Protein AF-A0A172Y2N6-F1 (afdb_monomer)

Solvent-accessible surface area (backbone atoms only — not comparable to full-atom values): 8314 Å² total; per-residue (Å²): 142,78,89,78,92,79,91,78,91,82,90,80,89,84,91,86,76,93,69,86,74,74,81,72,89,65,83,73,54,58,69,56,52,53,50,49,53,51,50,50,54,51,48,51,33,52,48,29,19,48,50,24,24,37,41,91,74,47,96,61,61,63,71,70,59,27,50,54,52,48,37,61,48,54,44,71,81,56,49,77,67,51,47,51,52,36,47,55,26,20,55,55,15,47,30,70,88,48,26,70,77,53,46,73,66,56,40,53,53,52,55,52,48,53,54,67,77,36,75,82,54,52,58,75,80,83,80,66,76,77,79,76,92,128

Mean predicted aligned error: 15.44 Å

Nearest PDB structures (foldseek):
  4ntg-assembly2_B  TM=4.555E-01  e=5.713E+00  Arabidopsis thaliana
  4nti-assembly2_B  TM=4.547E-01  e=6.725E+00  Arabidopsis thaliana

Sequence (134 aa):
MQEGLMLKLVIIALSAAFLPSCATPETAAMPLQQSRLSADASLQTRLFETLGACERFNRAPSGEQGFAAHLRRHAPTADETERRALRAAYDRGASPAVASRQTPESCAIALRGHAQEAPGLHGRRDDRPLASPD

Structure (mmCIF, N/CA/C/O backbone):
data_AF-A0A172Y2N6-F1
#
_entry.id   AF-A0A172Y2N6-F1
#
loop_
_atom_site.group_PDB
_atom_site.id
_atom_site.type_symbol
_atom_site.label_atom_id
_atom_site.label_alt_id
_atom_site.label_comp_id
_atom_site.label_asym_id
_atom_site.label_entity_id
_atom_site.label_seq_id
_atom_site.pdbx_PDB_ins_code
_atom_site.Cartn_x
_atom_site.Cartn_y
_atom_site.Cartn_z
_atom_site.occupancy
_atom_site.B_iso_or_equiv
_atom_site.auth_seq_id
_atom_site.auth_comp_id
_atom_site.auth_asym_id
_atom_site.auth_atom_id
_atom_site.pdbx_PDB_model_num
ATOM 1 N N . MET A 1 1 ? 79.805 4.940 -4.261 1.00 42.66 1 MET A N 1
ATOM 2 C CA . MET A 1 1 ? 78.704 5.291 -5.180 1.00 42.66 1 MET A CA 1
ATOM 3 C C . MET A 1 1 ? 78.041 6.523 -4.604 1.00 42.66 1 MET A C 1
ATOM 5 O O . MET A 1 1 ? 77.353 6.427 -3.600 1.00 42.66 1 MET A O 1
ATOM 9 N N . GLN A 1 2 ? 78.422 7.672 -5.145 1.00 44.97 2 GLN A N 1
ATOM 10 C CA . GLN A 1 2 ? 78.100 9.017 -4.684 1.00 44.97 2 GLN A CA 1
ATOM 11 C C . GLN A 1 2 ? 77.663 9.812 -5.927 1.00 44.97 2 GLN A C 1
ATOM 13 O O . GLN A 1 2 ? 78.117 9.477 -7.022 1.00 44.97 2 GLN A O 1
ATOM 18 N N . GLU A 1 3 ? 76.874 10.873 -5.710 1.00 40.78 3 GLU A N 1
ATOM 19 C CA . GLU A 1 3 ? 76.505 11.945 -6.656 1.00 40.78 3 GLU A CA 1
ATOM 20 C C . GLU A 1 3 ? 75.402 11.567 -7.679 1.00 40.78 3 GLU A C 1
ATOM 22 O O . GLU A 1 3 ? 75.461 10.528 -8.318 1.00 40.78 3 GLU A O 1
ATOM 27 N N . GLY A 1 4 ? 74.350 12.341 -7.938 1.00 38.78 4 GLY A N 1
ATOM 28 C CA . GLY A 1 4 ? 73.994 13.690 -7.517 1.00 38.78 4 GLY A CA 1
ATOM 29 C C . GLY A 1 4 ? 72.724 14.130 -8.267 1.00 38.78 4 GLY A C 1
ATOM 30 O O . GLY A 1 4 ? 72.417 13.632 -9.349 1.00 38.78 4 GLY A O 1
ATOM 31 N N . LEU A 1 5 ? 71.966 15.040 -7.652 1.00 50.06 5 LEU A N 1
ATOM 32 C CA . LEU A 1 5 ? 70.804 15.731 -8.216 1.00 50.06 5 LEU A CA 1
ATOM 33 C C . LEU A 1 5 ? 71.045 16.234 -9.652 1.00 50.06 5 LEU A C 1
ATOM 35 O O . LEU A 1 5 ? 72.045 16.903 -9.882 1.00 50.06 5 LEU A O 1
ATOM 39 N N . MET A 1 6 ? 70.041 16.141 -10.533 1.00 40.56 6 MET A N 1
ATOM 40 C CA . MET A 1 6 ? 69.646 17.311 -11.333 1.00 40.56 6 MET A CA 1
ATOM 41 C C . MET A 1 6 ? 68.234 17.194 -11.922 1.00 40.56 6 MET A C 1
ATOM 43 O O . MET A 1 6 ? 67.977 16.585 -12.955 1.00 40.56 6 MET A O 1
ATOM 47 N N . LEU A 1 7 ? 67.323 17.873 -11.234 1.00 45.94 7 LEU A N 1
ATOM 48 C CA . LEU A 1 7 ? 66.139 18.532 -11.766 1.00 45.94 7 LEU A CA 1
ATOM 49 C C . LEU A 1 7 ? 66.462 19.278 -13.078 1.00 45.94 7 LEU A C 1
ATOM 51 O O . LEU A 1 7 ? 67.361 20.119 -13.062 1.00 45.94 7 LEU A O 1
ATOM 55 N N . LYS A 1 8 ? 65.699 19.046 -14.159 1.00 40.16 8 LYS A N 1
ATOM 56 C CA . LYS A 1 8 ? 65.357 20.078 -15.164 1.00 40.16 8 LYS A CA 1
ATOM 57 C C . LYS A 1 8 ? 64.250 19.628 -16.128 1.00 40.16 8 LYS A C 1
ATOM 59 O O . LYS A 1 8 ? 64.440 18.778 -16.989 1.00 40.16 8 LYS A O 1
ATOM 64 N N . LEU A 1 9 ? 63.096 20.271 -15.949 1.00 46.62 9 LEU A N 1
ATOM 65 C CA . LEU A 1 9 ? 62.024 20.478 -16.921 1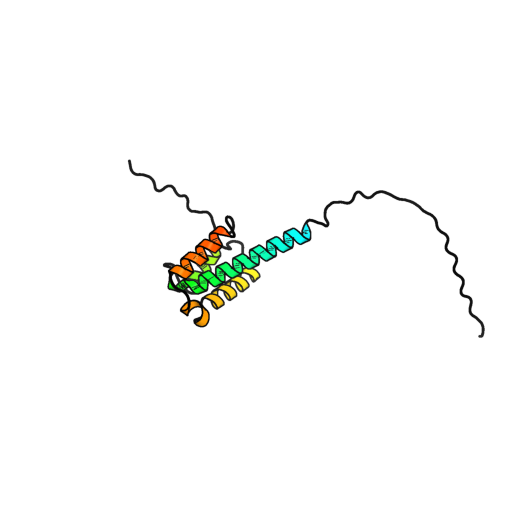.00 46.62 9 LEU A CA 1
ATOM 66 C C . LEU A 1 9 ? 62.555 20.771 -18.331 1.00 46.62 9 LEU A C 1
ATOM 68 O O . LEU A 1 9 ? 63.331 21.712 -18.477 1.00 46.62 9 LEU A O 1
ATOM 72 N N . VAL A 1 10 ? 62.012 20.103 -19.354 1.00 44.84 10 VAL A N 1
ATOM 73 C CA . VAL A 1 10 ? 61.808 20.716 -20.675 1.00 44.84 10 VAL A CA 1
ATOM 74 C C . VAL A 1 10 ? 60.476 20.235 -21.254 1.00 44.84 10 VAL A C 1
ATOM 76 O O . VAL A 1 10 ? 60.292 19.076 -21.612 1.00 44.84 10 VAL A O 1
ATOM 79 N N . ILE A 1 11 ? 59.547 21.181 -21.303 1.00 51.84 11 ILE A N 1
ATOM 80 C CA . ILE A 1 11 ? 58.266 21.163 -22.001 1.00 51.84 11 ILE A CA 1
ATOM 81 C C . ILE A 1 11 ? 58.538 21.413 -23.489 1.00 51.84 11 ILE A C 1
ATOM 83 O O . ILE A 1 11 ? 59.084 22.464 -23.810 1.00 51.84 11 ILE A O 1
ATOM 87 N N . ILE A 1 12 ? 58.119 20.502 -24.375 1.00 47.97 12 ILE A N 1
ATOM 88 C CA . ILE A 1 12 ? 57.899 20.724 -25.823 1.00 47.97 12 ILE A CA 1
ATOM 89 C C . ILE A 1 12 ? 56.762 19.751 -26.214 1.00 47.97 12 ILE A C 1
ATOM 91 O O . ILE A 1 12 ? 56.982 18.548 -26.243 1.00 47.97 12 ILE A O 1
ATOM 95 N N . ALA A 1 13 ? 55.473 20.109 -26.194 1.00 48.53 13 ALA A N 1
ATOM 96 C CA . ALA A 1 13 ? 54.720 20.938 -27.146 1.00 48.53 13 ALA A CA 1
ATOM 97 C C . ALA A 1 13 ? 54.815 20.453 -28.610 1.00 48.53 13 ALA A C 1
ATOM 99 O O . ALA A 1 13 ? 55.825 20.712 -29.247 1.00 48.53 13 ALA A O 1
ATOM 100 N N . LEU A 1 14 ? 53.767 19.793 -29.136 1.00 41.75 14 LEU A N 1
ATOM 101 C CA . LEU A 1 14 ? 53.030 20.156 -30.373 1.00 41.75 14 LEU A CA 1
ATOM 102 C C . LEU A 1 14 ? 52.165 18.991 -30.920 1.00 41.75 14 LEU A C 1
ATOM 104 O O . LEU A 1 14 ? 52.652 18.051 -31.533 1.00 41.75 14 LEU A O 1
ATOM 108 N N . SER A 1 15 ? 50.855 19.124 -30.702 1.00 48.00 15 SER A N 1
ATOM 109 C CA . SER A 1 15 ? 49.778 19.111 -31.709 1.00 48.00 15 SER A CA 1
ATOM 110 C C . SER A 1 15 ? 49.761 18.078 -32.853 1.00 48.00 15 SER A C 1
ATOM 112 O O . SER A 1 15 ? 50.354 18.301 -33.901 1.00 48.00 15 SER A O 1
ATOM 114 N N . ALA A 1 16 ? 48.880 17.080 -32.729 1.00 41.62 16 ALA A N 1
ATOM 115 C CA . ALA A 1 16 ? 48.008 16.552 -33.794 1.00 41.62 16 ALA A CA 1
ATOM 116 C C . ALA A 1 16 ? 46.956 15.647 -33.114 1.00 41.62 16 ALA A C 1
ATOM 118 O O . ALA A 1 16 ? 47.322 14.802 -32.313 1.00 41.62 16 ALA A O 1
ATOM 119 N N . ALA A 1 17 ? 45.644 15.738 -33.293 1.00 46.38 17 ALA A N 1
ATOM 120 C CA . ALA A 1 17 ? 44.820 16.543 -34.164 1.00 46.38 17 ALA A CA 1
ATOM 121 C C . ALA A 1 17 ? 43.490 16.794 -33.434 1.00 46.38 17 ALA A C 1
ATOM 123 O O . ALA A 1 17 ? 42.902 15.891 -32.839 1.00 46.38 17 ALA A O 1
ATOM 124 N N . PHE A 1 18 ? 43.032 18.039 -33.486 1.00 46.25 18 PHE A N 1
ATOM 125 C CA . PHE A 1 18 ? 41.675 18.427 -33.135 1.00 46.25 18 PHE A CA 1
ATOM 126 C C . PHE A 1 18 ? 40.731 17.791 -34.165 1.00 46.25 18 PHE A C 1
ATOM 128 O O . PHE A 1 18 ? 40.655 18.249 -35.303 1.00 46.25 18 PHE A O 1
ATOM 135 N N . LEU A 1 19 ? 40.016 16.739 -33.777 1.00 47.06 19 LEU A N 1
ATOM 136 C CA . LEU A 1 19 ? 38.735 16.423 -34.397 1.00 47.06 19 LEU A CA 1
ATOM 137 C C . LEU A 1 19 ? 37.653 16.938 -33.444 1.00 47.06 19 LEU A C 1
ATOM 139 O O . LEU A 1 19 ? 37.669 16.562 -32.268 1.00 47.06 19 LEU A O 1
ATOM 143 N N . PRO A 1 20 ? 36.735 17.809 -33.900 1.00 43.72 20 PRO A N 1
ATOM 144 C CA . PRO A 1 20 ? 35.581 18.190 -33.111 1.00 43.72 20 PRO A CA 1
ATOM 145 C C . PRO A 1 20 ? 34.676 16.962 -33.061 1.00 43.72 20 PRO A C 1
ATOM 147 O O . PRO A 1 20 ? 33.850 16.742 -33.945 1.00 43.72 20 PRO A O 1
ATOM 150 N N . SER A 1 21 ? 34.880 16.111 -32.055 1.00 39.53 21 SER A N 1
ATOM 151 C CA . SER A 1 21 ? 33.918 15.064 -31.751 1.00 39.53 21 SER A CA 1
ATOM 152 C C . SER A 1 21 ? 32.649 15.791 -31.335 1.00 39.53 21 SER A C 1
ATOM 154 O O . SER A 1 21 ? 32.595 16.414 -30.273 1.00 39.53 21 SER A O 1
ATOM 156 N N . CYS A 1 22 ? 31.684 15.825 -32.254 1.00 40.00 22 CYS A N 1
ATOM 157 C CA . CYS A 1 22 ? 30.356 16.354 -32.023 1.00 40.00 22 CYS A CA 1
ATOM 158 C C . CYS A 1 22 ? 29.863 15.763 -30.708 1.00 40.00 22 CYS A C 1
ATOM 160 O O . CYS A 1 22 ? 29.770 14.545 -30.573 1.00 40.00 22 CYS A O 1
ATOM 162 N N . ALA A 1 23 ? 29.619 16.632 -29.730 1.00 44.22 23 ALA A N 1
ATOM 163 C CA . ALA A 1 23 ? 29.044 16.245 -28.461 1.00 44.22 23 ALA A CA 1
ATOM 164 C C . ALA A 1 23 ? 27.725 15.516 -28.741 1.00 44.22 23 ALA A C 1
ATOM 166 O O . ALA A 1 23 ? 26.727 16.127 -29.121 1.00 44.22 23 ALA A O 1
ATOM 167 N N . THR A 1 24 ? 27.732 14.196 -28.586 1.00 50.09 24 THR A N 1
ATOM 168 C CA . THR A 1 24 ? 26.519 13.401 -28.452 1.00 50.09 24 THR A CA 1
ATOM 169 C C . THR A 1 24 ? 25.755 13.936 -27.241 1.00 50.09 24 THR A C 1
ATOM 171 O O . THR A 1 24 ? 26.325 13.982 -26.144 1.00 50.09 24 THR A O 1
ATOM 174 N N . PRO A 1 25 ? 24.485 14.349 -27.378 1.00 44.00 25 PRO A N 1
ATOM 175 C CA . PRO A 1 25 ? 23.678 14.795 -26.254 1.00 44.00 25 PRO A CA 1
ATOM 176 C C . PRO A 1 25 ? 23.160 13.566 -25.493 1.00 44.00 25 PRO A C 1
ATOM 178 O O . PRO A 1 25 ? 21.962 13.336 -25.423 1.00 44.00 25 PRO A O 1
ATOM 181 N N . GLU A 1 26 ? 24.052 12.737 -24.951 1.00 48.78 26 GLU A N 1
ATOM 182 C CA . GLU A 1 26 ? 23.662 11.525 -24.210 1.00 48.78 26 GLU A CA 1
ATOM 183 C C . GLU A 1 26 ? 23.889 11.653 -22.694 1.00 48.78 26 GLU A C 1
ATOM 185 O O . GLU A 1 26 ? 23.356 10.882 -21.903 1.00 48.78 26 GLU A O 1
ATOM 190 N N . THR A 1 27 ? 24.570 12.712 -22.249 1.00 51.81 27 THR A N 1
ATOM 191 C CA . THR A 1 27 ? 24.898 12.919 -20.826 1.00 51.81 27 THR A CA 1
ATOM 192 C C . THR A 1 27 ? 23.817 13.682 -20.038 1.00 51.81 27 THR A C 1
ATOM 194 O O . THR A 1 27 ? 23.894 13.776 -18.817 1.00 51.81 27 THR A O 1
ATOM 197 N N . ALA A 1 28 ? 22.763 14.194 -20.684 1.00 50.69 28 ALA A N 1
ATOM 198 C CA . ALA A 1 28 ? 21.688 14.933 -19.998 1.00 50.69 28 ALA A CA 1
ATOM 199 C C . ALA A 1 28 ? 20.410 14.109 -19.730 1.00 50.69 28 ALA A C 1
ATOM 201 O O . ALA A 1 28 ? 19.562 14.532 -18.945 1.00 50.69 28 ALA A O 1
ATOM 202 N N . ALA A 1 29 ? 20.253 12.934 -20.351 1.00 56.06 29 ALA A N 1
ATOM 203 C CA . ALA A 1 29 ? 19.018 12.145 -20.262 1.00 56.06 29 ALA A CA 1
ATOM 204 C C . ALA A 1 29 ? 18.952 11.232 -19.018 1.00 56.06 29 ALA A C 1
ATOM 206 O O . ALA A 1 29 ? 17.878 11.049 -18.439 1.00 56.06 29 ALA A O 1
ATOM 207 N N . MET A 1 30 ? 20.095 10.706 -18.560 1.00 55.75 30 MET A N 1
ATOM 208 C CA . MET A 1 30 ? 20.162 9.781 -17.419 1.00 55.75 30 MET A CA 1
ATOM 209 C C . MET A 1 30 ? 19.654 10.343 -16.073 1.00 55.75 30 MET A C 1
ATOM 211 O O . MET A 1 30 ? 18.862 9.650 -15.427 1.00 55.75 30 MET A O 1
ATOM 215 N N . PRO A 1 31 ? 20.004 11.570 -15.629 1.00 63.56 31 PRO A N 1
ATOM 216 C CA . PRO A 1 31 ? 19.546 12.060 -14.324 1.00 63.56 31 PRO A CA 1
ATOM 217 C C . PRO A 1 31 ? 18.027 12.286 -14.272 1.00 63.56 31 PRO A C 1
ATOM 219 O O . PRO A 1 31 ? 17.402 12.072 -13.231 1.00 63.56 31 PRO A O 1
ATOM 222 N N . LEU A 1 32 ? 17.402 12.660 -15.395 1.00 62.56 32 LEU A N 1
ATOM 223 C CA . LEU A 1 32 ? 15.953 12.861 -15.473 1.00 62.56 32 LEU A CA 1
ATOM 224 C C . LEU A 1 32 ? 15.190 11.529 -15.456 1.00 62.56 32 LEU A C 1
ATOM 226 O O . LEU A 1 32 ? 14.179 11.411 -14.766 1.00 62.56 32 LEU A O 1
ATOM 230 N N . GLN A 1 33 ? 15.669 10.518 -16.187 1.00 58.62 33 GLN A N 1
ATOM 231 C CA . GLN A 1 33 ? 15.042 9.196 -16.224 1.00 58.62 33 GLN A CA 1
ATOM 232 C C . GLN A 1 33 ? 15.130 8.486 -14.867 1.00 58.62 33 GLN A C 1
ATOM 234 O O . GLN A 1 33 ? 14.129 7.95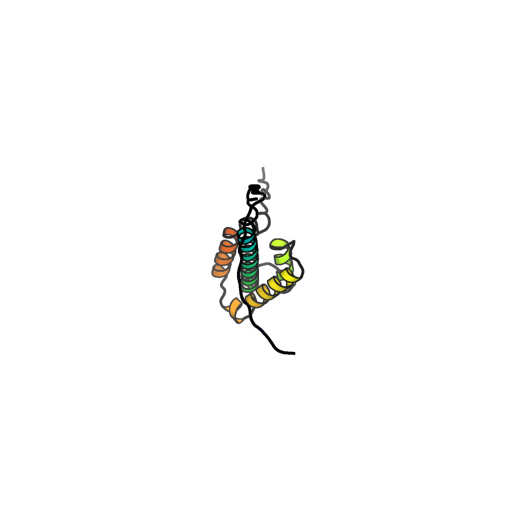4 -14.392 1.00 58.62 33 GLN A O 1
ATOM 239 N N . GLN A 1 34 ? 16.284 8.549 -14.199 1.00 62.47 34 GLN A N 1
ATOM 240 C CA . GLN A 1 34 ? 16.448 8.000 -12.852 1.00 62.47 34 GLN A CA 1
ATOM 241 C C . GLN A 1 34 ? 15.553 8.718 -11.830 1.00 62.47 34 GLN A C 1
ATOM 243 O O . GLN A 1 34 ? 14.931 8.073 -10.987 1.00 62.47 34 GLN A O 1
ATOM 248 N N . SER A 1 35 ? 15.424 10.045 -11.939 1.00 68.38 35 SER A N 1
ATOM 249 C CA . SER A 1 35 ? 14.527 10.831 -11.081 1.00 68.38 35 SER A CA 1
ATOM 250 C C . SER A 1 35 ? 13.057 10.454 -11.279 1.00 68.38 35 SER A C 1
ATOM 252 O O . SER A 1 35 ? 12.315 10.354 -10.306 1.00 68.38 35 SER A O 1
ATOM 254 N N . ARG A 1 36 ? 12.637 10.194 -12.523 1.00 67.31 36 ARG A N 1
ATOM 255 C CA . ARG A 1 36 ? 11.274 9.731 -12.832 1.00 67.31 36 ARG A CA 1
ATOM 256 C C . ARG A 1 36 ? 10.999 8.333 -12.286 1.00 67.31 36 ARG A C 1
ATOM 258 O O . ARG A 1 36 ? 9.955 8.140 -11.680 1.00 67.31 36 ARG A O 1
ATOM 265 N N . LEU A 1 37 ? 11.933 7.394 -12.444 1.00 70.56 37 LEU A N 1
ATOM 266 C CA . LEU A 1 37 ? 11.810 6.040 -11.888 1.00 70.56 37 LEU A CA 1
ATOM 267 C C . LEU A 1 37 ? 11.742 6.061 -10.354 1.00 70.56 37 LEU A C 1
ATOM 269 O O . LEU A 1 37 ? 10.924 5.370 -9.757 1.00 70.56 37 LEU A O 1
ATOM 273 N N . SER A 1 38 ? 12.552 6.910 -9.716 1.00 72.94 38 SER A N 1
ATOM 274 C CA . SER A 1 38 ? 12.519 7.119 -8.264 1.00 72.94 38 SER A CA 1
ATOM 275 C C . SER A 1 38 ? 11.194 7.735 -7.794 1.00 72.94 38 SER A C 1
ATOM 277 O O . SER A 1 38 ? 10.616 7.298 -6.797 1.00 72.94 38 SER A O 1
ATOM 279 N N . ALA A 1 39 ? 10.672 8.720 -8.531 1.00 77.88 39 ALA A N 1
ATOM 280 C CA . ALA A 1 39 ? 9.377 9.323 -8.236 1.00 77.88 39 ALA A CA 1
ATOM 281 C C . ALA A 1 39 ? 8.232 8.311 -8.384 1.00 77.88 39 ALA A C 1
ATOM 283 O O . ALA A 1 39 ? 7.378 8.243 -7.503 1.00 77.88 39 ALA A O 1
ATOM 284 N N . ASP A 1 40 ? 8.248 7.492 -9.435 1.00 76.44 40 ASP A N 1
ATOM 285 C CA . ASP A 1 40 ? 7.242 6.454 -9.663 1.00 76.44 40 ASP A CA 1
ATOM 286 C C . ASP A 1 40 ? 7.263 5.390 -8.558 1.00 76.44 40 ASP A C 1
ATOM 288 O O . ASP A 1 40 ? 6.242 5.134 -7.921 1.00 76.44 40 ASP A O 1
ATOM 292 N N . ALA A 1 41 ? 8.447 4.872 -8.215 1.00 79.25 41 ALA A N 1
ATOM 293 C CA . ALA A 1 41 ? 8.613 3.932 -7.107 1.00 79.25 41 ALA A CA 1
ATOM 294 C C . ALA A 1 41 ? 8.149 4.532 -5.764 1.00 79.25 41 ALA A C 1
ATOM 296 O O . ALA A 1 41 ? 7.521 3.852 -4.944 1.00 79.25 41 ALA A O 1
ATOM 297 N N . SER A 1 42 ? 8.406 5.826 -5.539 1.00 86.19 42 SER A N 1
ATOM 298 C CA . SER A 1 42 ? 7.923 6.557 -4.362 1.00 86.19 42 SER A CA 1
ATOM 299 C C . SER A 1 42 ? 6.398 6.698 -4.344 1.00 86.19 42 SER A C 1
ATOM 301 O O . SER A 1 42 ? 5.787 6.579 -3.277 1.00 86.19 42 SER A O 1
ATOM 303 N N . LEU A 1 43 ? 5.772 6.943 -5.497 1.00 88.81 43 LEU A N 1
ATOM 304 C CA . LEU A 1 43 ? 4.318 7.031 -5.632 1.00 88.81 43 LEU A CA 1
ATOM 305 C C . LEU A 1 43 ? 3.661 5.665 -5.415 1.00 88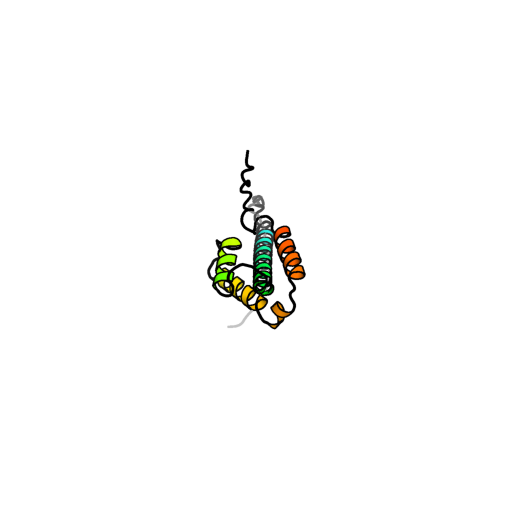.81 43 LEU A C 1
ATOM 307 O O . LEU A 1 43 ? 2.744 5.566 -4.602 1.00 88.81 43 LEU A O 1
ATOM 311 N N . GLN A 1 44 ? 4.175 4.594 -6.031 1.00 90.12 44 GLN A N 1
ATOM 312 C CA . GLN A 1 44 ? 3.670 3.236 -5.799 1.00 90.12 44 GLN A CA 1
ATOM 313 C C . GLN A 1 44 ? 3.798 2.830 -4.329 1.00 90.12 44 GLN A C 1
ATOM 315 O O . GLN A 1 44 ? 2.853 2.304 -3.745 1.00 90.12 44 GLN A O 1
ATOM 320 N N . THR A 1 45 ? 4.930 3.132 -3.691 1.00 94.69 45 THR A N 1
ATOM 321 C CA . THR A 1 45 ? 5.122 2.844 -2.262 1.00 94.69 45 THR A CA 1
ATOM 322 C C . THR A 1 45 ? 4.069 3.554 -1.406 1.00 94.69 45 THR A C 1
ATOM 324 O O . THR A 1 45 ? 3.438 2.923 -0.557 1.00 94.69 45 THR A O 1
ATOM 327 N N . ARG A 1 46 ? 3.827 4.850 -1.649 1.00 94.75 46 ARG A N 1
ATOM 328 C CA . ARG A 1 46 ? 2.813 5.631 -0.917 1.00 94.75 46 ARG A CA 1
ATOM 329 C C . ARG A 1 46 ? 1.389 5.150 -1.191 1.00 94.75 46 ARG A C 1
ATOM 331 O O . ARG A 1 46 ? 0.564 5.140 -0.273 1.00 94.75 46 ARG A O 1
ATOM 338 N N . LEU A 1 47 ? 1.102 4.722 -2.418 1.00 94.81 47 LEU A N 1
ATOM 339 C CA . LEU A 1 47 ? -0.169 4.100 -2.767 1.00 94.81 47 LEU A CA 1
ATOM 340 C C . LEU A 1 47 ? -0.387 2.829 -1.943 1.00 94.81 47 LEU A C 1
ATOM 342 O O . LEU A 1 47 ? -1.420 2.709 -1.293 1.00 94.81 47 LEU A O 1
ATOM 346 N N . PHE A 1 48 ? 0.572 1.898 -1.923 1.00 95.81 48 PHE A N 1
ATOM 347 C CA . PHE A 1 48 ? 0.426 0.638 -1.185 1.00 95.81 48 PHE A CA 1
ATOM 348 C C . PHE A 1 48 ? 0.306 0.849 0.322 1.00 95.81 48 PHE A C 1
ATOM 350 O O . PHE A 1 48 ? -0.506 0.184 0.963 1.00 95.81 48 PHE A O 1
ATOM 357 N N . GLU A 1 49 ? 1.024 1.822 0.877 1.00 97.19 49 GLU A N 1
ATOM 358 C CA . GLU A 1 49 ? 0.860 2.223 2.275 1.00 97.19 49 GLU A CA 1
ATOM 359 C C . GLU A 1 49 ? -0.547 2.776 2.557 1.00 97.19 49 GLU A C 1
ATOM 361 O O . GLU A 1 49 ? -1.184 2.399 3.539 1.00 97.19 49 GLU A O 1
ATOM 366 N N . THR A 1 50 ? -1.096 3.588 1.650 1.00 95.81 50 THR A N 1
ATOM 367 C CA . THR A 1 50 ? -2.477 4.093 1.756 1.00 95.81 50 THR A CA 1
ATOM 368 C C . THR A 1 50 ? -3.502 2.961 1.641 1.00 95.81 50 THR A C 1
ATOM 370 O O . THR A 1 50 ? -4.465 2.914 2.404 1.00 95.81 50 THR A O 1
ATOM 373 N N . LEU A 1 51 ? -3.295 2.024 0.713 1.00 95.19 51 LEU A N 1
ATOM 374 C CA . LEU A 1 51 ? -4.174 0.872 0.508 1.00 95.19 51 LEU A CA 1
ATOM 375 C C . LEU A 1 51 ? -4.222 -0.030 1.747 1.00 95.19 51 LEU A C 1
ATOM 377 O O . LEU A 1 51 ? -5.311 -0.449 2.131 1.00 95.19 51 LEU A O 1
ATOM 381 N N . GLY A 1 52 ? -3.078 -0.266 2.398 1.00 95.94 52 GLY A N 1
ATOM 382 C CA . GLY A 1 52 ? -3.020 -0.989 3.670 1.00 95.94 52 GLY A CA 1
ATOM 383 C C . GLY A 1 52 ? -3.730 -0.236 4.797 1.00 95.94 52 GLY A C 1
ATOM 384 O O . GLY A 1 52 ? -4.550 -0.808 5.509 1.00 95.94 52 GLY A O 1
ATOM 385 N N . ALA A 1 53 ? -3.500 1.076 4.920 1.00 96.56 53 ALA A N 1
ATOM 386 C CA . ALA A 1 53 ? -4.142 1.904 5.947 1.00 96.56 53 ALA A CA 1
ATOM 387 C C . ALA A 1 53 ? -5.672 1.956 5.824 1.00 96.56 53 ALA A C 1
ATOM 389 O O . ALA A 1 53 ? -6.382 2.068 6.826 1.00 96.56 53 ALA A O 1
ATOM 390 N N . CYS A 1 54 ? -6.176 1.865 4.596 1.00 95.06 54 CYS A N 1
ATOM 391 C CA . CYS A 1 54 ? -7.592 1.970 4.267 1.00 95.06 54 CYS A CA 1
ATOM 392 C C . CYS A 1 54 ? -8.303 0.624 4.105 1.00 95.06 54 CYS A C 1
ATOM 394 O O . CYS A 1 54 ? -9.509 0.603 3.859 1.00 95.06 54 CYS A O 1
ATOM 396 N N . GLU A 1 55 ? -7.588 -0.491 4.261 1.00 92.19 55 GLU A N 1
ATOM 397 C CA . GLU A 1 55 ? -8.077 -1.837 3.966 1.00 92.19 55 GLU A CA 1
ATOM 398 C C . GLU A 1 55 ? -9.417 -2.150 4.644 1.00 92.19 55 GLU A C 1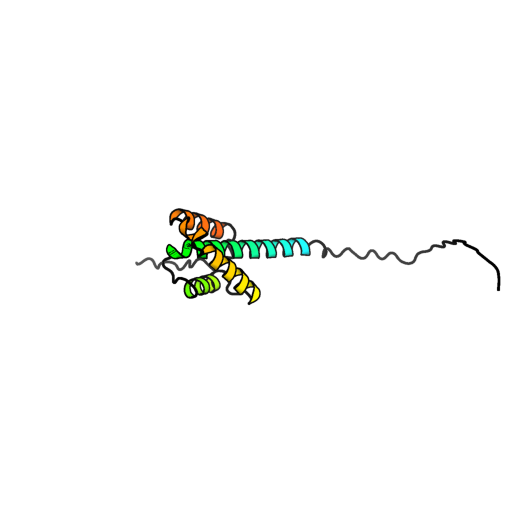
ATOM 400 O O . GLU A 1 55 ? -10.336 -2.642 3.993 1.00 92.19 55 GLU A O 1
ATOM 405 N N . ARG A 1 56 ? -9.577 -1.775 5.920 1.00 89.19 56 ARG A N 1
ATOM 406 C CA . ARG A 1 56 ? -10.802 -2.023 6.704 1.00 89.19 56 ARG A CA 1
ATOM 407 C C . ARG A 1 56 ? -12.071 -1.375 6.138 1.00 89.19 56 ARG A C 1
ATOM 409 O O . ARG A 1 56 ? -13.171 -1.747 6.534 1.00 89.19 56 ARG A O 1
ATOM 416 N N . PHE A 1 57 ? -11.922 -0.375 5.271 1.00 87.94 57 PHE A N 1
ATOM 417 C CA . PHE A 1 57 ? -13.028 0.343 4.637 1.00 87.94 57 PHE A CA 1
ATOM 418 C C . PHE A 1 57 ? -13.283 -0.117 3.200 1.00 87.94 57 PHE A C 1
ATOM 420 O O . PHE A 1 57 ? -14.273 0.287 2.587 1.00 87.94 57 PHE A O 1
ATOM 427 N N . ASN A 1 58 ? -12.414 -0.967 2.655 1.00 73.44 58 ASN A N 1
ATOM 428 C CA . ASN A 1 58 ? -12.588 -1.523 1.327 1.00 73.44 58 ASN A CA 1
ATOM 429 C C . ASN A 1 58 ? -13.575 -2.696 1.375 1.00 73.44 58 ASN A C 1
ATOM 431 O O . ASN A 1 58 ? -13.566 -3.514 2.286 1.00 73.44 58 ASN A O 1
ATOM 435 N N . ARG A 1 59 ? -14.405 -2.827 0.333 1.00 68.19 59 ARG A N 1
ATOM 436 C CA . ARG A 1 59 ? -15.261 -4.015 0.125 1.00 68.19 59 ARG A CA 1
ATOM 437 C C . ARG A 1 59 ? -14.488 -5.249 -0.368 1.00 68.19 59 ARG A C 1
ATOM 439 O O . ARG A 1 59 ? -15.092 -6.288 -0.612 1.00 68.19 59 ARG A O 1
ATOM 446 N N . ALA A 1 60 ? -13.188 -5.105 -0.604 1.00 66.56 60 ALA A N 1
ATOM 447 C CA . ALA A 1 60 ? -12.317 -6.131 -1.162 1.00 66.56 60 ALA A CA 1
ATOM 448 C C . ALA A 1 60 ? -11.783 -7.078 -0.063 1.00 66.56 60 ALA A C 1
ATOM 450 O O . ALA A 1 60 ? -11.912 -6.766 1.121 1.00 66.56 60 ALA A O 1
ATOM 451 N N . PRO A 1 61 ? -11.182 -8.225 -0.434 1.00 75.38 61 PRO A N 1
ATOM 452 C CA . PRO A 1 61 ? -10.491 -9.097 0.514 1.00 75.38 61 PRO A CA 1
ATOM 453 C C . PRO A 1 61 ? -9.393 -8.343 1.274 1.00 75.38 61 PRO A C 1
ATOM 455 O O . PRO A 1 61 ? -8.789 -7.429 0.715 1.00 75.38 61 PRO A O 1
ATOM 458 N N . SER A 1 62 ? -9.111 -8.761 2.509 1.00 84.81 62 SER A N 1
ATOM 459 C CA . SER A 1 62 ? -8.044 -8.210 3.350 1.00 84.81 62 SER A CA 1
ATOM 460 C C . SER A 1 62 ? -6.831 -9.148 3.470 1.00 84.81 62 SER A C 1
ATOM 462 O O . SER A 1 62 ? -6.830 -10.279 2.970 1.00 84.81 62 SER A O 1
ATOM 464 N N . GLY A 1 63 ? -5.769 -8.670 4.112 1.00 87.12 63 GLY A N 1
ATOM 465 C CA . GLY A 1 63 ? -4.484 -9.317 4.282 1.00 87.12 63 GLY A CA 1
ATOM 466 C C . GLY A 1 63 ? -3.813 -9.644 2.952 1.00 87.12 63 GLY A C 1
ATOM 467 O O . GLY A 1 63 ? -3.630 -8.807 2.069 1.00 87.12 63 GLY A O 1
ATOM 468 N N . GLU A 1 64 ? -3.412 -10.905 2.812 1.00 92.50 64 GLU A N 1
ATOM 469 C CA . GLU A 1 64 ? -2.684 -11.385 1.637 1.00 92.50 64 GLU A CA 1
ATOM 470 C C . GLU A 1 64 ? -3.511 -11.278 0.349 1.00 92.50 64 GLU A C 1
ATOM 472 O O . GLU A 1 64 ? -2.994 -10.805 -0.663 1.00 92.50 64 GLU A O 1
ATOM 477 N N . GLN A 1 65 ? -4.808 -11.590 0.409 1.00 91.62 65 GLN A N 1
ATOM 478 C CA . GLN A 1 65 ? -5.685 -11.518 -0.760 1.00 91.62 65 GLN A CA 1
ATOM 479 C C . GLN A 1 65 ? -5.908 -10.069 -1.217 1.00 91.62 65 GLN A C 1
ATOM 481 O O . GLN A 1 65 ? -5.948 -9.801 -2.422 1.00 91.62 65 GLN A O 1
ATOM 486 N N . GLY A 1 66 ? -6.021 -9.135 -0.266 1.00 91.69 66 GLY A N 1
ATOM 487 C CA . GLY A 1 66 ? -6.117 -7.700 -0.541 1.00 91.69 66 GLY A CA 1
ATOM 488 C C . GLY A 1 66 ? -4.854 -7.174 -1.207 1.00 91.69 66 GLY A C 1
ATOM 489 O O . GLY A 1 66 ? -4.908 -6.599 -2.298 1.00 91.69 66 GLY A O 1
ATOM 4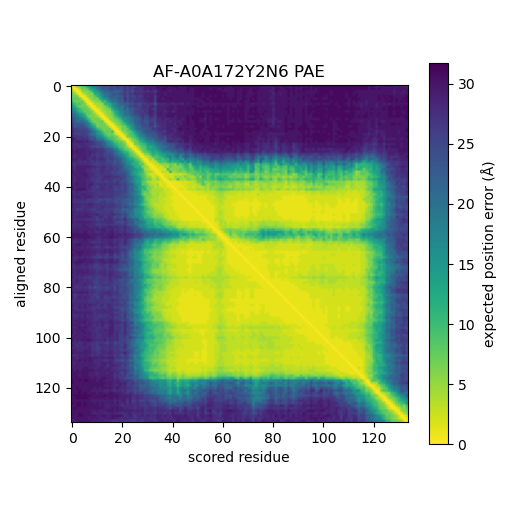90 N N . PHE A 1 67 ? -3.696 -7.474 -0.616 1.00 95.00 67 PHE A N 1
ATOM 491 C CA . PHE A 1 67 ? -2.399 -7.140 -1.198 1.00 95.00 67 PHE A CA 1
ATOM 492 C C . PHE A 1 67 ? -2.236 -7.708 -2.619 1.00 95.00 67 PHE A C 1
ATOM 494 O O . PHE A 1 67 ? -1.881 -6.970 -3.539 1.00 95.00 67 PHE A O 1
ATOM 501 N N . ALA A 1 68 ? -2.555 -8.986 -2.840 1.00 94.38 68 ALA A N 1
ATOM 502 C CA . ALA A 1 68 ? -2.460 -9.622 -4.154 1.00 94.38 68 ALA A CA 1
ATOM 503 C C . ALA A 1 68 ? -3.412 -8.993 -5.192 1.00 94.38 68 ALA A C 1
ATOM 505 O O . ALA A 1 68 ? -3.082 -8.898 -6.379 1.00 94.38 68 ALA A O 1
ATOM 506 N N . ALA A 1 69 ? -4.601 -8.545 -4.779 1.00 92.25 69 ALA A N 1
ATOM 507 C CA . ALA A 1 69 ? -5.515 -7.806 -5.648 1.00 92.25 69 ALA A CA 1
ATOM 508 C C . ALA A 1 69 ? -4.949 -6.430 -6.037 1.00 92.25 69 ALA A C 1
ATOM 510 O O . ALA A 1 69 ? -5.006 -6.053 -7.209 1.00 92.25 69 ALA A O 1
ATOM 511 N N . HIS A 1 70 ? -4.359 -5.708 -5.084 1.00 93.00 70 HIS A N 1
ATOM 512 C CA . HIS A 1 70 ? -3.726 -4.417 -5.342 1.00 93.00 70 HIS A CA 1
ATOM 513 C C . HIS A 1 70 ? -2.478 -4.536 -6.217 1.00 93.00 70 HIS A C 1
ATOM 515 O O . HIS A 1 70 ? -2.319 -3.741 -7.142 1.00 93.00 70 HIS A O 1
ATOM 521 N N . LEU A 1 71 ? -1.658 -5.568 -6.007 1.00 94.19 71 LEU A N 1
ATOM 522 C CA . LEU A 1 71 ? -0.498 -5.863 -6.846 1.00 94.19 71 LEU A CA 1
ATOM 523 C C . LEU A 1 71 ? -0.897 -6.052 -8.310 1.00 94.19 71 LEU A C 1
ATOM 525 O O . LEU A 1 71 ? -0.376 -5.367 -9.183 1.00 94.19 71 LEU A O 1
ATOM 529 N N . ARG A 1 72 ? -1.908 -6.887 -8.578 1.00 92.38 72 ARG A N 1
ATOM 530 C CA . ARG A 1 72 ? -2.417 -7.103 -9.943 1.00 92.38 72 ARG A CA 1
ATOM 531 C C . ARG A 1 72 ? -2.959 -5.833 -10.603 1.00 92.38 72 ARG A C 1
ATOM 533 O O . ARG A 1 72 ? -2.891 -5.712 -11.820 1.00 92.38 72 ARG A O 1
ATOM 540 N N . ARG A 1 73 ? -3.529 -4.908 -9.825 1.00 89.62 73 ARG A N 1
ATOM 541 C CA . ARG A 1 73 ? -4.170 -3.689 -10.345 1.00 89.62 73 ARG A CA 1
ATOM 542 C C . ARG A 1 73 ? -3.189 -2.539 -10.574 1.00 89.62 73 ARG A C 1
ATOM 544 O O . ARG A 1 73 ? -3.380 -1.769 -11.512 1.00 89.62 73 ARG A O 1
ATOM 551 N N . HIS A 1 74 ? -2.209 -2.385 -9.690 1.00 89.88 74 HIS A N 1
ATOM 552 C CA . HIS A 1 74 ? -1.381 -1.179 -9.616 1.00 89.88 74 HIS A CA 1
ATOM 553 C C . HIS A 1 74 ? 0.091 -1.422 -9.931 1.00 89.88 74 HIS A C 1
ATOM 555 O O . HIS A 1 74 ? 0.788 -0.477 -10.270 1.00 89.88 74 HIS A O 1
ATOM 561 N N . ALA A 1 75 ? 0.562 -2.665 -9.835 1.00 91.12 75 ALA A N 1
ATOM 562 C CA . ALA A 1 75 ? 1.945 -3.012 -10.131 1.00 91.12 75 ALA A CA 1
ATOM 563 C C . ALA A 1 75 ? 2.039 -4.420 -10.764 1.00 91.12 75 ALA A C 1
ATOM 565 O O . ALA A 1 75 ? 2.707 -5.304 -10.224 1.00 91.12 75 ALA A O 1
ATOM 566 N N . PRO A 1 76 ? 1.345 -4.675 -11.897 1.00 90.81 76 PRO A N 1
ATOM 567 C CA . PRO A 1 76 ? 1.264 -6.012 -12.498 1.00 90.81 76 PRO A CA 1
ATOM 568 C C . PRO A 1 76 ? 2.610 -6.537 -13.010 1.00 90.81 76 PRO A C 1
ATOM 570 O O . PRO A 1 76 ? 2.767 -7.741 -13.188 1.00 90.81 76 PRO A O 1
ATOM 573 N N . THR A 1 77 ? 3.565 -5.640 -13.258 1.00 90.44 77 THR A N 1
ATOM 574 C CA . THR A 1 77 ? 4.912 -5.953 -13.746 1.00 90.44 77 THR A CA 1
ATOM 575 C C . THR A 1 77 ? 5.972 -5.882 -12.651 1.00 90.44 77 THR A C 1
ATOM 577 O O . THR A 1 77 ? 7.151 -5.946 -12.983 1.00 90.44 77 THR A O 1
ATOM 580 N N . ALA A 1 78 ? 5.575 -5.718 -11.382 1.00 90.00 78 ALA A N 1
ATOM 581 C CA . ALA A 1 78 ? 6.525 -5.573 -10.287 1.00 90.00 78 ALA A CA 1
ATOM 582 C C . ALA A 1 78 ? 7.422 -6.806 -10.157 1.00 90.00 78 ALA A C 1
ATOM 584 O O . ALA A 1 78 ? 6.925 -7.936 -10.065 1.00 90.00 78 ALA A O 1
ATOM 585 N N . ASP A 1 79 ? 8.732 -6.584 -10.105 1.00 93.69 79 ASP A N 1
ATOM 586 C CA . ASP A 1 79 ? 9.686 -7.657 -9.844 1.00 93.69 79 ASP A CA 1
ATOM 587 C C . ASP A 1 79 ? 9.657 -8.110 -8.370 1.00 93.69 79 ASP A C 1
ATOM 589 O O . ASP A 1 79 ? 8.959 -7.552 -7.524 1.00 93.69 79 ASP A O 1
ATOM 593 N N . GLU A 1 80 ? 10.409 -9.155 -8.019 1.00 95.12 80 GLU A N 1
ATOM 594 C CA . GLU A 1 80 ? 10.389 -9.702 -6.655 1.00 95.12 80 GLU A CA 1
ATOM 595 C C . GLU A 1 80 ? 10.916 -8.727 -5.585 1.00 95.12 80 GLU A C 1
ATOM 597 O O . GLU A 1 80 ? 10.536 -8.796 -4.414 1.00 95.12 80 GLU A O 1
ATOM 602 N N . THR A 1 81 ? 11.806 -7.806 -5.946 1.00 94.25 81 THR A N 1
ATOM 603 C CA . THR A 1 81 ? 12.311 -6.789 -5.018 1.00 94.25 81 THR A CA 1
ATOM 604 C C . THR A 1 81 ? 11.263 -5.705 -4.802 1.00 94.25 81 THR A C 1
ATOM 606 O O . THR A 1 81 ? 10.971 -5.360 -3.654 1.00 94.25 81 THR A O 1
ATOM 609 N N . GLU A 1 82 ? 10.633 -5.238 -5.876 1.00 93.44 82 GLU A N 1
ATOM 610 C CA . GLU A 1 82 ? 9.529 -4.282 -5.829 1.00 93.44 82 GLU A CA 1
ATOM 611 C C . GLU A 1 82 ? 8.338 -4.855 -5.061 1.00 93.44 82 GLU A C 1
ATOM 613 O O . GLU A 1 82 ? 7.834 -4.218 -4.138 1.00 93.44 82 GLU A O 1
ATOM 618 N N . ARG A 1 83 ? 7.943 -6.103 -5.332 1.00 95.94 83 ARG A N 1
ATOM 619 C CA . ARG A 1 83 ? 6.872 -6.797 -4.600 1.00 95.94 83 ARG A CA 1
ATOM 620 C C . ARG A 1 83 ? 7.121 -6.822 -3.097 1.00 95.94 83 ARG A C 1
ATOM 622 O O . ARG A 1 83 ? 6.198 -6.550 -2.329 1.00 95.94 83 ARG A O 1
ATOM 629 N N . ARG A 1 84 ? 8.352 -7.111 -2.664 1.00 96.81 84 ARG A N 1
ATOM 630 C CA . ARG A 1 84 ? 8.728 -7.095 -1.239 1.00 96.81 84 ARG A CA 1
ATOM 631 C C . ARG A 1 84 ? 8.657 -5.688 -0.645 1.00 96.81 84 ARG A C 1
ATOM 633 O O . ARG A 1 84 ? 8.151 -5.530 0.465 1.00 96.81 84 ARG A O 1
ATOM 640 N N . ALA A 1 85 ? 9.100 -4.669 -1.379 1.00 96.12 85 ALA A N 1
ATOM 641 C CA . ALA A 1 85 ? 9.017 -3.277 -0.939 1.00 96.12 85 ALA A CA 1
ATOM 642 C C . ALA A 1 85 ? 7.561 -2.792 -0.812 1.00 96.12 85 ALA A C 1
ATOM 644 O O . ALA A 1 85 ? 7.181 -2.217 0.211 1.00 96.12 85 ALA A O 1
ATOM 645 N N . LEU A 1 86 ? 6.726 -3.091 -1.810 1.00 96.94 86 LEU A N 1
ATOM 646 C CA . LEU A 1 86 ? 5.297 -2.781 -1.810 1.00 96.94 86 LEU A CA 1
ATOM 647 C C . LEU A 1 86 ? 4.559 -3.543 -0.709 1.00 96.94 86 LEU A C 1
ATOM 649 O O . LEU A 1 86 ? 3.669 -2.983 -0.069 1.00 96.94 86 LEU A O 1
ATOM 653 N N . ARG A 1 87 ? 4.956 -4.792 -0.429 1.00 97.62 87 ARG A N 1
ATOM 654 C CA . ARG A 1 87 ? 4.406 -5.559 0.691 1.00 97.62 87 ARG A CA 1
ATOM 655 C C . ARG A 1 87 ? 4.726 -4.904 2.027 1.00 97.62 87 ARG A C 1
ATOM 657 O O . ARG A 1 87 ? 3.821 -4.681 2.823 1.00 97.62 87 ARG A O 1
ATOM 664 N N . ALA A 1 88 ? 5.984 -4.528 2.238 1.00 97.88 88 ALA A N 1
ATOM 665 C CA . ALA A 1 88 ? 6.383 -3.822 3.448 1.00 97.88 88 ALA A CA 1
ATOM 666 C C . ALA A 1 88 ? 5.627 -2.492 3.610 1.00 97.88 88 ALA A C 1
ATOM 668 O O . ALA A 1 88 ? 5.267 -2.126 4.725 1.00 97.88 88 ALA A O 1
ATOM 669 N N . ALA A 1 89 ? 5.364 -1.770 2.517 1.00 97.75 89 ALA A N 1
ATOM 670 C CA . ALA A 1 89 ? 4.557 -0.552 2.547 1.00 97.75 89 ALA A CA 1
ATOM 671 C C . ALA A 1 89 ? 3.105 -0.821 2.948 1.00 97.75 89 ALA A C 1
ATOM 673 O O . ALA A 1 89 ? 2.580 -0.156 3.841 1.00 97.75 89 ALA A O 1
ATOM 674 N N . TYR A 1 90 ? 2.494 -1.840 2.348 1.00 97.31 90 TYR A N 1
ATOM 675 C CA . TYR A 1 90 ? 1.148 -2.282 2.689 1.00 97.31 90 TYR A CA 1
ATOM 676 C C . TYR A 1 90 ? 1.017 -2.647 4.170 1.00 97.31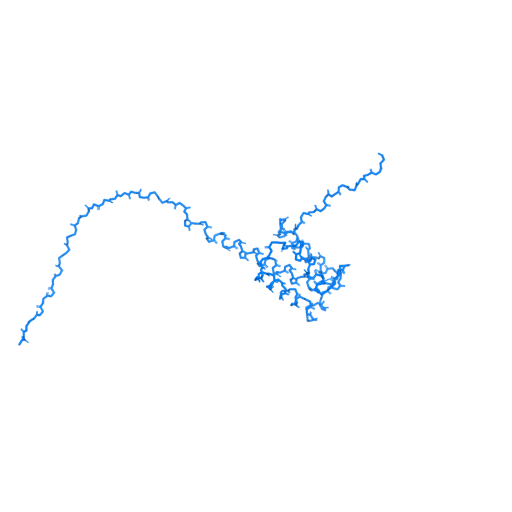 90 TYR A C 1
ATOM 678 O O . TYR A 1 90 ? 0.139 -2.131 4.858 1.00 97.31 90 TYR A O 1
ATOM 686 N N . ASP A 1 91 ? 1.937 -3.467 4.683 1.00 97.00 91 ASP A N 1
ATOM 687 C CA . ASP A 1 91 ? 1.927 -3.919 6.076 1.00 97.00 91 ASP A CA 1
ATOM 688 C C . ASP A 1 91 ? 2.149 -2.748 7.060 1.00 97.00 91 ASP A C 1
ATOM 690 O O . ASP A 1 91 ? 1.523 -2.705 8.122 1.00 97.00 91 ASP A O 1
ATOM 694 N N . ARG A 1 92 ? 2.976 -1.745 6.708 1.00 97.56 92 ARG A N 1
ATOM 695 C CA . ARG A 1 92 ? 3.100 -0.502 7.501 1.00 97.56 92 ARG A CA 1
ATOM 696 C C . ARG A 1 92 ? 1.778 0.256 7.574 1.00 97.56 92 ARG A C 1
ATOM 698 O O . ARG A 1 92 ? 1.377 0.668 8.663 1.00 97.56 92 ARG A O 1
ATOM 705 N N . GLY A 1 93 ? 1.096 0.411 6.441 1.00 96.50 93 GLY A N 1
ATOM 706 C CA . GLY A 1 93 ? -0.217 1.048 6.370 1.00 96.50 93 GLY A CA 1
ATOM 707 C C . GLY A 1 93 ? -1.266 0.317 7.204 1.00 96.50 93 GLY A C 1
ATOM 708 O O . GLY A 1 93 ? -1.962 0.933 8.007 1.00 96.50 93 GLY A O 1
ATOM 709 N N . ALA A 1 94 ? -1.325 -1.008 7.064 1.00 95.94 94 ALA A N 1
ATOM 710 C CA . ALA A 1 94 ? -2.260 -1.877 7.777 1.00 95.94 94 ALA A CA 1
ATOM 711 C C . ALA A 1 94 ? -1.982 -1.969 9.290 1.00 95.94 94 ALA A C 1
ATOM 713 O O . ALA A 1 94 ? -2.809 -2.483 10.047 1.00 95.94 94 ALA A O 1
ATOM 714 N N . SER A 1 95 ? -0.835 -1.465 9.758 1.00 96.00 95 SER A N 1
ATOM 715 C CA . SER A 1 95 ? -0.498 -1.479 11.179 1.00 96.00 95 SER A CA 1
ATOM 716 C C . SER A 1 95 ? -1.557 -0.742 12.020 1.00 96.00 95 SER A C 1
ATOM 718 O O . SER A 1 95 ? -2.062 0.311 11.610 1.00 96.00 95 SER A O 1
ATOM 720 N N . PRO A 1 96 ? -1.872 -1.219 13.242 1.00 94.06 96 PRO A N 1
ATOM 721 C CA . PRO A 1 96 ? -2.896 -0.595 14.083 1.00 94.06 96 PRO A CA 1
ATOM 722 C C . PRO A 1 96 ? -2.652 0.894 14.358 1.00 94.06 96 PRO A C 1
ATOM 724 O O . PRO A 1 96 ? -3.601 1.673 14.444 1.00 94.06 96 PRO A O 1
ATOM 727 N N . ALA A 1 97 ? -1.386 1.310 14.462 1.00 94.50 97 ALA A N 1
ATOM 728 C CA . ALA A 1 97 ? -0.999 2.696 14.720 1.00 94.50 97 ALA A CA 1
ATOM 729 C C . ALA A 1 97 ? -1.396 3.662 13.589 1.00 94.50 97 ALA A C 1
ATOM 731 O O . ALA A 1 97 ? -1.648 4.841 13.858 1.00 94.50 97 ALA A O 1
ATOM 732 N N . VAL A 1 98 ? -1.456 3.166 12.349 1.00 94.38 98 VAL A N 1
ATOM 733 C CA . VAL A 1 98 ? -1.805 3.939 11.152 1.00 94.38 98 VAL A CA 1
ATOM 734 C C . VAL A 1 98 ? -3.278 3.740 10.7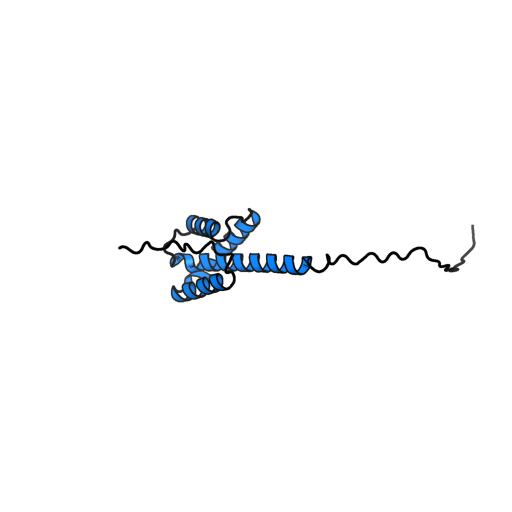98 1.00 94.38 98 VAL A C 1
ATOM 736 O O . VAL A 1 98 ? -4.017 4.721 10.694 1.00 94.38 98 VAL A O 1
ATOM 739 N N . ALA A 1 99 ? -3.730 2.489 10.687 1.00 92.62 99 ALA A N 1
ATOM 740 C CA . ALA A 1 99 ? -5.084 2.147 10.254 1.00 92.62 99 ALA A CA 1
ATOM 741 C C . ALA A 1 99 ? -6.173 2.687 11.200 1.00 92.62 99 ALA A C 1
ATOM 743 O O . ALA A 1 99 ? -7.235 3.115 10.748 1.00 92.62 99 ALA A O 1
ATOM 744 N N . SER A 1 100 ? -5.917 2.731 12.516 1.00 94.50 100 SER A N 1
ATOM 745 C CA . SER A 1 100 ? -6.892 3.243 13.497 1.00 94.50 100 SER A CA 1
ATOM 746 C C . SER A 1 100 ? -7.248 4.718 13.299 1.00 94.50 100 SER A C 1
ATOM 748 O O . SER A 1 100 ? -8.369 5.109 13.621 1.00 94.50 100 SER A O 1
ATOM 750 N N . ARG A 1 101 ? -6.331 5.508 12.726 1.00 94.75 101 ARG A N 1
ATOM 751 C CA . ARG A 1 101 ? -6.486 6.951 12.484 1.00 94.75 101 ARG A CA 1
ATOM 752 C C . ARG A 1 101 ? -7.282 7.271 11.222 1.00 94.75 101 ARG A C 1
ATOM 754 O O . ARG A 1 101 ? -7.649 8.423 11.023 1.00 94.75 101 ARG A O 1
ATOM 761 N N . GLN A 1 102 ? -7.502 6.283 10.358 1.00 96.12 102 GLN A N 1
ATOM 762 C CA . GLN A 1 102 ? -8.181 6.497 9.087 1.00 96.12 102 GLN A CA 1
ATOM 763 C C . GLN A 1 102 ? -9.695 6.550 9.265 1.00 96.12 102 GLN A C 1
ATOM 765 O O . GLN A 1 102 ? -10.257 5.807 10.069 1.00 96.12 102 GLN A O 1
ATOM 770 N N . THR A 1 103 ? -10.370 7.354 8.455 1.00 95.25 103 THR A N 1
ATOM 771 C CA . THR A 1 103 ? -11.826 7.326 8.293 1.00 95.25 103 THR A CA 1
ATOM 772 C C . THR A 1 103 ? -12.170 6.973 6.844 1.00 95.25 103 THR A C 1
ATOM 774 O O . THR A 1 103 ? -11.306 7.078 5.965 1.00 95.25 103 THR A O 1
ATOM 777 N N . PRO A 1 104 ? -13.415 6.562 6.547 1.00 93.50 104 PRO A N 1
ATOM 778 C CA . PRO A 1 104 ? -13.849 6.377 5.165 1.00 93.50 104 PRO A CA 1
ATOM 779 C C . PRO A 1 104 ? -13.581 7.617 4.296 1.00 93.50 104 PRO A C 1
ATOM 781 O O . PRO A 1 104 ? -13.136 7.499 3.154 1.00 93.50 104 PRO A O 1
ATOM 784 N N . GLU A 1 105 ? -13.785 8.814 4.849 1.00 94.56 105 GLU A N 1
ATOM 785 C CA . GLU A 1 105 ? -13.582 10.090 4.164 1.00 94.56 105 GLU A CA 1
ATOM 786 C C . GLU A 1 105 ? -12.098 10.369 3.904 1.00 94.56 105 GLU A C 1
ATOM 788 O O . GLU A 1 105 ? -11.744 10.732 2.779 1.00 94.56 105 GLU A O 1
ATOM 793 N N . SER A 1 106 ? -11.220 10.165 4.899 1.00 94.75 106 SER A N 1
ATOM 794 C CA . SER A 1 106 ? -9.773 10.365 4.716 1.00 94.75 106 SER A CA 1
ATOM 795 C C . SER A 1 106 ? -9.215 9.412 3.660 1.00 94.75 106 SER A C 1
ATOM 797 O O . SER A 1 106 ? -8.451 9.831 2.788 1.00 94.75 106 SER A O 1
ATOM 799 N N . CYS A 1 107 ? -9.675 8.161 3.666 1.00 94.12 107 CYS A N 1
ATOM 800 C CA . CYS A 1 107 ? -9.316 7.158 2.673 1.00 94.12 107 CYS A CA 1
ATOM 801 C C . CYS A 1 107 ? -9.797 7.519 1.267 1.00 94.12 107 CYS A C 1
ATOM 803 O O . CYS A 1 107 ? -9.028 7.427 0.310 1.00 94.12 107 CYS A O 1
ATOM 805 N N . ALA A 1 108 ? -11.036 7.994 1.125 1.00 91.81 108 ALA A N 1
ATOM 806 C CA . ALA A 1 108 ? -11.555 8.437 -0.165 1.00 91.81 108 ALA A CA 1
ATOM 807 C C . ALA A 1 108 ? -10.766 9.630 -0.730 1.00 91.81 108 ALA A C 1
ATOM 809 O O . ALA A 1 108 ? -10.516 9.688 -1.934 1.00 91.81 108 ALA A O 1
ATOM 810 N N . ILE A 1 109 ? -10.359 10.582 0.118 1.00 92.81 109 ILE A N 1
ATOM 811 C CA . ILE A 1 109 ? -9.536 11.727 -0.295 1.00 92.81 109 ILE A CA 1
ATOM 812 C C . ILE A 1 109 ? -8.146 11.259 -0.731 1.00 92.81 109 ILE A C 1
ATOM 814 O O . ILE A 1 109 ? -7.719 11.602 -1.832 1.00 92.81 109 ILE A O 1
ATOM 818 N N . ALA A 1 110 ? -7.473 10.446 0.086 1.00 92.00 110 ALA A N 1
ATOM 819 C CA . ALA A 1 110 ? -6.124 9.972 -0.204 1.00 92.00 110 ALA A CA 1
ATOM 820 C C . ALA A 1 110 ? -6.070 9.153 -1.504 1.00 92.00 110 ALA A C 1
ATOM 822 O O . ALA A 1 110 ? -5.237 9.415 -2.367 1.00 92.00 110 ALA A O 1
ATOM 823 N N . LEU A 1 111 ? -7.001 8.213 -1.694 1.00 90.25 111 LEU A N 1
ATOM 824 C CA . LEU A 1 111 ? -7.051 7.381 -2.900 1.00 90.25 111 LEU A CA 1
ATOM 825 C C . LEU A 1 111 ? -7.390 8.185 -4.162 1.00 90.25 111 LEU A C 1
ATOM 827 O O . LEU A 1 111 ? -6.850 7.897 -5.229 1.00 90.25 111 LEU A O 1
ATOM 831 N N . ARG A 1 112 ? -8.239 9.219 -4.054 1.00 89.38 112 ARG A N 1
ATOM 832 C CA . ARG A 1 112 ? -8.456 10.163 -5.164 1.00 89.38 112 ARG A CA 1
ATOM 833 C C . ARG A 1 112 ? -7.197 10.962 -5.490 1.00 89.38 112 ARG A C 1
ATOM 835 O O . ARG A 1 112 ? -6.949 11.187 -6.668 1.00 89.38 112 ARG A O 1
ATOM 842 N N . GLY A 1 113 ? -6.423 11.361 -4.479 1.00 89.06 113 GLY A N 1
ATOM 843 C CA . GLY A 1 113 ? -5.138 12.040 -4.658 1.00 89.06 113 GLY A CA 1
ATOM 844 C C . GLY A 1 113 ? -4.167 11.199 -5.485 1.00 89.06 113 GLY A C 1
ATOM 845 O O . GLY A 1 113 ? -3.715 11.652 -6.531 1.00 89.06 113 GLY A O 1
ATOM 846 N N . HIS A 1 114 ? -3.968 9.933 -5.106 1.00 86.50 114 HIS A N 1
ATOM 847 C CA . HIS A 1 114 ? -3.117 9.004 -5.866 1.00 86.50 114 HIS A CA 1
ATOM 848 C C . HIS A 1 114 ? -3.560 8.867 -7.328 1.00 86.50 114 HIS A C 1
ATOM 850 O O . HIS A 1 114 ? -2.748 8.999 -8.241 1.00 86.50 114 HIS A O 1
ATOM 856 N N . ALA A 1 115 ? -4.868 8.712 -7.568 1.00 79.88 115 ALA A N 1
ATOM 857 C CA . ALA A 1 115 ? -5.414 8.615 -8.923 1.00 79.88 115 ALA A CA 1
ATOM 858 C C . ALA A 1 115 ? -5.145 9.862 -9.793 1.00 79.88 115 ALA A C 1
ATOM 860 O O . ALA A 1 115 ? -5.102 9.751 -11.018 1.00 79.88 115 ALA A O 1
ATOM 861 N N . GLN A 1 116 ? -4.979 11.036 -9.177 1.00 79.44 116 GLN A N 1
ATOM 862 C CA . GLN A 1 116 ? -4.652 12.290 -9.862 1.00 79.44 116 GLN A CA 1
ATOM 863 C C . GLN A 1 116 ? -3.143 12.464 -10.073 1.00 79.44 116 GLN A C 1
ATOM 865 O O . GLN A 1 116 ? -2.737 12.997 -11.103 1.00 79.44 116 GLN A O 1
ATOM 870 N N . GLU A 1 117 ? -2.319 12.005 -9.128 1.00 70.94 117 GLU A N 1
ATOM 871 C CA . GLU A 1 117 ? -0.855 12.106 -9.194 1.00 70.94 117 GLU A CA 1
ATOM 872 C C . GLU A 1 117 ? -0.242 11.183 -10.260 1.00 70.94 117 GLU A C 1
ATOM 874 O O . GLU A 1 117 ? 0.840 11.477 -10.770 1.00 70.94 117 GLU A O 1
ATOM 879 N N . ALA A 1 118 ? -0.934 10.107 -10.655 1.00 59.06 118 ALA A N 1
ATOM 880 C CA . ALA A 1 118 ? -0.436 9.171 -11.662 1.00 59.06 118 ALA A CA 1
ATOM 881 C C . ALA A 1 118 ? -1.542 8.622 -12.596 1.00 59.06 118 ALA A C 1
ATOM 883 O O . ALA A 1 118 ? -1.940 7.460 -12.476 1.00 59.06 118 ALA A O 1
ATOM 884 N N . PRO A 1 119 ? -2.007 9.398 -13.599 1.00 51.41 119 PRO A N 1
ATOM 885 C CA . PRO A 1 119 ? -3.114 9.000 -14.480 1.00 51.41 119 PRO A CA 1
ATOM 886 C C . PRO A 1 119 ? -2.902 7.681 -15.249 1.00 51.41 119 PRO A C 1
ATOM 888 O O . PRO A 1 119 ? -3.873 7.077 -15.693 1.00 51.41 119 PRO A O 1
ATOM 891 N N . GLY A 1 120 ? -1.647 7.246 -15.431 1.00 51.62 120 GLY A N 1
ATOM 892 C CA . GLY A 1 120 ? -1.277 6.027 -16.167 1.00 51.62 120 GLY A CA 1
ATOM 893 C C . GLY A 1 120 ? -0.780 4.857 -15.309 1.00 51.62 120 GLY A C 1
ATOM 894 O O . GLY A 1 120 ? -0.557 3.779 -15.853 1.00 51.62 120 GLY A O 1
ATOM 895 N N . LEU A 1 121 ? -0.603 5.048 -13.997 1.00 53.97 121 LEU A N 1
ATOM 896 C CA . LEU A 1 121 ? -0.072 4.021 -13.084 1.00 53.97 121 LEU A CA 1
ATOM 897 C C . LEU A 1 121 ? -1.183 3.199 -12.420 1.00 53.97 121 LEU A C 1
ATOM 899 O O . LEU A 1 121 ? -0.991 2.065 -11.985 1.00 53.97 121 LEU A O 1
ATOM 903 N N . HIS A 1 122 ? -2.388 3.757 -12.372 1.00 50.12 122 HIS A N 1
ATOM 904 C CA . HIS A 1 1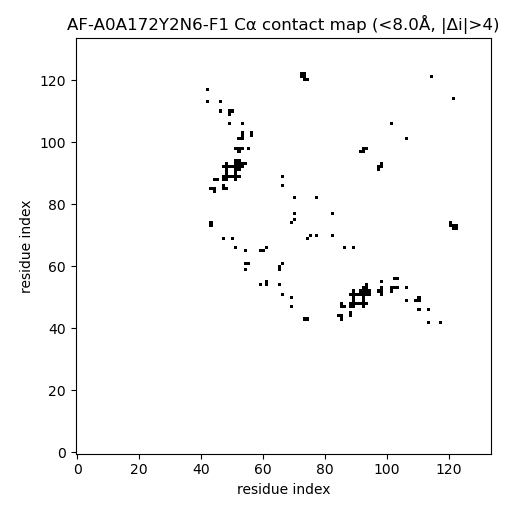22 ? -3.574 3.040 -11.943 1.00 50.12 122 HIS A CA 1
ATOM 905 C C . HIS A 1 122 ? -4.239 2.446 -13.182 1.00 50.12 122 HIS A C 1
ATOM 907 O O . HIS A 1 122 ? -4.655 3.180 -14.075 1.00 50.12 122 HIS A O 1
ATOM 913 N N . GLY A 1 123 ? -4.288 1.110 -13.246 1.00 47.66 123 GLY A N 1
ATOM 914 C CA . GLY A 1 123 ? -4.841 0.367 -14.372 1.00 47.66 123 GLY A CA 1
ATOM 915 C C . GLY A 1 123 ? -6.148 0.958 -14.908 1.00 47.66 123 GLY A C 1
ATOM 916 O O . GLY A 1 123 ? -6.994 1.413 -14.136 1.00 47.66 123 GLY A O 1
ATOM 917 N N . ARG A 1 124 ? -6.242 0.942 -16.245 1.00 45.03 124 ARG A N 1
ATOM 918 C CA . ARG A 1 124 ? -7.367 1.324 -17.114 1.00 45.03 124 ARG A CA 1
ATOM 919 C C . ARG A 1 124 ? -8.682 1.494 -16.343 1.00 45.03 124 ARG A C 1
ATOM 921 O O . ARG A 1 124 ? -9.179 0.527 -15.767 1.00 45.03 124 ARG A O 1
ATOM 928 N N . ARG A 1 125 ? -9.277 2.697 -16.381 1.00 51.69 125 ARG A N 1
ATOM 929 C CA . ARG A 1 125 ? -10.706 2.851 -16.065 1.00 51.69 125 ARG A CA 1
ATOM 930 C C . ARG A 1 125 ? -11.450 1.809 -16.893 1.00 51.69 125 ARG A C 1
ATOM 932 O O . ARG A 1 125 ? -11.295 1.770 -18.113 1.00 51.69 125 ARG A O 1
ATOM 939 N N . ASP A 1 126 ? -12.215 0.947 -16.233 1.00 51.38 126 ASP A N 1
ATOM 940 C CA . ASP A 1 126 ? -13.222 0.134 -16.903 1.00 51.38 126 ASP A CA 1
ATOM 941 C C . ASP A 1 126 ? -14.305 1.091 -17.420 1.00 51.38 126 ASP A C 1
ATOM 943 O O . ASP A 1 126 ? -15.388 1.200 -16.854 1.00 51.38 126 ASP A O 1
ATOM 947 N N . ASP A 1 127 ? -14.014 1.811 -18.503 1.00 51.62 127 ASP A N 1
ATOM 948 C CA . ASP A 1 127 ? -14.985 2.581 -19.276 1.00 51.62 127 ASP A CA 1
ATOM 949 C C . ASP A 1 127 ? -15.804 1.608 -20.136 1.00 51.62 127 ASP A C 1
ATOM 951 O O . ASP A 1 127 ? -15.966 1.785 -21.343 1.00 51.62 127 ASP A O 1
ATOM 955 N N . ARG A 1 128 ? -16.285 0.517 -19.526 1.00 44.97 128 ARG A N 1
ATOM 956 C CA . ARG A 1 128 ? -17.276 -0.342 -20.157 1.00 44.97 128 ARG A CA 1
ATOM 957 C C . ARG A 1 128 ? -18.547 0.501 -20.213 1.00 44.97 128 ARG A C 1
ATOM 959 O O . ARG A 1 128 ? -19.050 0.864 -19.147 1.00 44.97 128 ARG A O 1
ATOM 966 N N . PRO A 1 129 ? -19.069 0.837 -21.404 1.00 48.03 129 PRO A N 1
ATOM 967 C CA . PRO A 1 129 ? -20.356 1.496 -21.484 1.00 48.03 129 PRO A CA 1
ATOM 968 C C . PRO A 1 129 ? -21.356 0.578 -20.785 1.00 48.03 129 PRO A C 1
ATOM 970 O O . PRO A 1 129 ? -21.499 -0.589 -21.162 1.00 48.03 129 PRO A O 1
ATOM 973 N N . LEU A 1 130 ? -21.999 1.073 -19.727 1.00 53.88 130 LEU A N 1
ATOM 974 C CA . LEU A 1 130 ? -23.252 0.491 -19.276 1.00 53.88 130 LEU A CA 1
ATOM 975 C C . LEU A 1 130 ? -24.161 0.579 -20.496 1.00 53.88 130 LEU A C 1
ATOM 977 O O . LEU A 1 130 ? -24.501 1.682 -20.925 1.00 53.88 130 LEU A O 1
ATOM 981 N N . ALA A 1 131 ? -24.438 -0.568 -21.115 1.00 49.44 131 ALA A N 1
ATOM 982 C CA . ALA A 1 131 ? -25.425 -0.654 -22.172 1.00 49.44 131 ALA A CA 1
ATOM 983 C C . ALA A 1 131 ? -26.676 0.071 -21.664 1.00 49.44 131 ALA A C 1
ATOM 985 O O . ALA A 1 131 ? -27.238 -0.315 -20.638 1.00 49.44 131 ALA A O 1
ATOM 986 N N . SER A 1 132 ? -27.032 1.175 -22.320 1.00 46.75 132 SER A N 1
ATOM 987 C CA . SER A 1 132 ? -28.331 1.793 -22.094 1.00 46.75 132 SER A CA 1
ATOM 988 C C . SER A 1 132 ? -29.368 0.831 -22.664 1.00 46.75 132 SER A C 1
ATOM 990 O O . SER A 1 132 ? -29.205 0.415 -23.813 1.00 46.75 132 SER A O 1
ATOM 992 N N . PRO A 1 133 ? -30.370 0.411 -21.881 1.00 57.19 133 PRO A N 1
ATOM 993 C CA . PRO A 1 133 ? -31.521 -0.263 -22.444 1.00 57.19 133 PRO A CA 1
ATOM 994 C C . PRO A 1 133 ? -32.355 0.767 -23.211 1.00 57.19 133 PRO A C 1
ATOM 996 O O . PRO A 1 133 ? -32.821 1.728 -22.606 1.00 57.19 133 PRO A O 1
ATOM 999 N N . ASP A 1 134 ? -32.437 0.596 -24.529 1.00 46.41 134 ASP A N 1
ATOM 1000 C CA . ASP A 1 134 ? -33.679 0.545 -25.324 1.00 46.41 134 ASP A CA 1
ATOM 1001 C C . ASP A 1 134 ? -33.353 0.155 -26.778 1.00 46.41 134 ASP A C 1
ATOM 1003 O O . ASP A 1 134 ? -32.565 0.869 -27.443 1.00 46.41 134 ASP A O 1
#

pLDDT: mean 74.29, std 21.36, range [38.78, 97.88]

Secondary structure (DSSP, 8-state):
------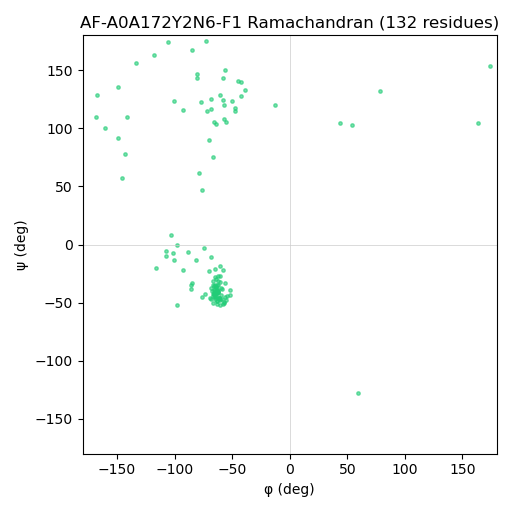------------------TTTTHHHHHHHHHHHHHHHHHHHHHHHHHTGGG-SS--HHHHHHHHHHHH-TT--HHHHHHHHHHHHHHHSHHHHTT--HHHHHHHHHHHHHH-TTTS------------

Radius of gyration: 28.64 Å; Cα contacts (8 Å, |Δi|>4): 87; chains: 1; bounding box: 112×33×49 Å

Organism: NCBI:txid588932

Foldseek 3Di:
DDDDDDDDDDDDDDDDDDDPPPPDPPVPPVVVVVVVVVVLLVLLLLLLLLQLLCVVVDPFDDDPRSLVVCCVFQPVPDDPVSSVSSNVSSVNNVDCVNNVPDDPVNSVVSNVVSCVVCVPRGPDDPVPPPPDDD